Protein AF-A0A954P6T7-F1 (afdb_monomer_lite)

pLDDT: mean 88.83, std 12.41, range [50.5, 97.56]

Secondary structure (DSSP, 8-state):
------------PPPPPPPIIIIIHHHHHTTTHHHHSS-STT-GGG---SSHHHHTSBPTTS-BS-BTTB--

Radius of gyration: 21.58 Å; chains: 1; bounding box: 68×29×41 Å

Sequence (72 aa):
MLTALQVSGSLAAAEPAVSFSREIRPLLAKKCLACHGSDADHREAGLRLDMQAGATAELDSGERATVPGQPE

Foldseek 3Di:
DDDDDDDDDDPPDDDDDDDCQPHVLVVCVVPPCQQQDPDPVSHPQQAHSNDPCRQQDQGPVRDHNDHPPDPD

Structure (mmCIF, N/CA/C/O backbone):
data_AF-A0A954P6T7-F1
#
_entry.id   AF-A0A954P6T7-F1
#
loop_
_atom_site.group_PDB
_atom_site.id
_atom_site.type_symbol
_atom_site.label_atom_id
_atom_site.lab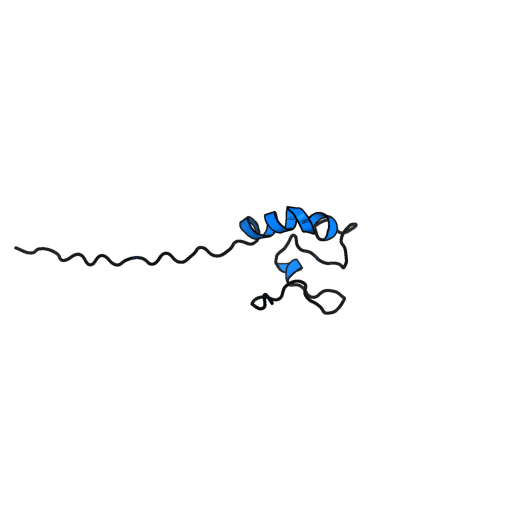el_alt_id
_atom_site.label_comp_id
_atom_site.label_asym_id
_atom_site.label_entity_id
_atom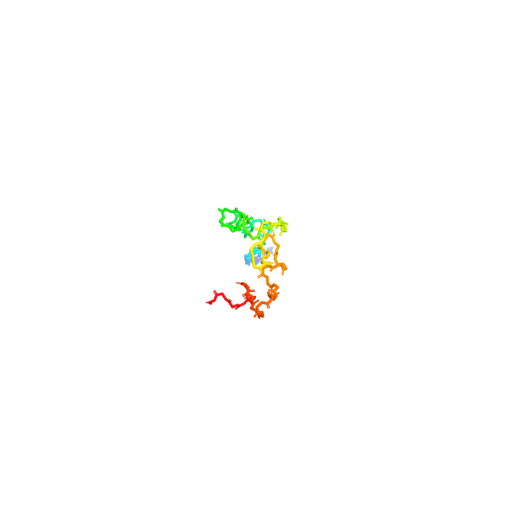_site.label_seq_id
_atom_site.pdbx_PDB_ins_code
_atom_site.Cartn_x
_atom_site.Cartn_y
_atom_site.Cartn_z
_atom_site.occupancy
_atom_site.B_iso_or_equiv
_atom_site.auth_seq_id
_atom_site.auth_comp_id
_atom_site.auth_asym_id
_atom_site.auth_atom_id
_atom_site.pdbx_PDB_model_num
ATOM 1 N N . MET A 1 1 ? -59.231 15.740 28.871 1.00 50.50 1 MET A N 1
ATOM 2 C CA . MET A 1 1 ? -58.135 14.877 29.356 1.00 50.50 1 MET A CA 1
ATOM 3 C C . MET A 1 1 ? -57.716 13.932 28.244 1.00 50.50 1 MET A C 1
ATOM 5 O O . MET A 1 1 ? -58.323 12.885 28.105 1.00 50.50 1 MET A O 1
ATOM 9 N N . LEU A 1 2 ? -56.741 14.319 27.424 1.00 51.00 2 LEU A N 1
ATOM 10 C CA . LEU A 1 2 ? -56.142 13.450 26.406 1.00 51.00 2 LEU A CA 1
ATOM 11 C C . LEU A 1 2 ? -54.634 13.717 26.433 1.00 51.00 2 LEU A C 1
ATOM 13 O O . LEU A 1 2 ? -54.126 14.583 25.730 1.00 51.00 2 LEU A O 1
ATOM 17 N N . THR A 1 3 ? -53.938 13.044 27.346 1.00 59.59 3 THR A N 1
ATOM 18 C CA . THR A 1 3 ? -52.474 13.017 27.394 1.00 59.59 3 THR A CA 1
ATOM 19 C C . THR A 1 3 ? -51.979 12.123 26.265 1.00 59.59 3 THR A C 1
ATOM 21 O O . THR A 1 3 ? -52.200 10.913 26.288 1.00 59.59 3 THR A O 1
ATOM 24 N N . ALA A 1 4 ? -51.344 12.727 25.262 1.00 65.31 4 ALA A N 1
ATOM 25 C CA . ALA A 1 4 ? -50.678 12.012 24.184 1.00 65.31 4 ALA A CA 1
ATOM 26 C C . ALA A 1 4 ? -49.437 11.292 24.736 1.00 65.31 4 ALA A C 1
ATOM 28 O O . ALA A 1 4 ? -48.522 11.923 25.264 1.00 65.31 4 ALA A O 1
ATOM 29 N N . LEU A 1 5 ? -49.430 9.965 24.632 1.00 67.56 5 LEU A N 1
ATOM 30 C CA . LEU A 1 5 ? -48.320 9.101 25.013 1.00 67.56 5 LEU A CA 1
ATOM 31 C C . LEU A 1 5 ? -47.249 9.160 23.912 1.00 67.56 5 LEU A C 1
ATOM 33 O O . LEU A 1 5 ? -47.453 8.622 22.825 1.00 67.56 5 LEU A O 1
ATOM 37 N N . GLN A 1 6 ? -46.128 9.843 24.165 1.00 68.75 6 GLN A N 1
ATOM 38 C CA . GLN A 1 6 ? -44.983 9.846 23.251 1.00 68.75 6 GLN A CA 1
ATOM 39 C C . GLN A 1 6 ? -44.115 8.604 23.478 1.00 68.75 6 GLN A C 1
ATOM 41 O O . GLN A 1 6 ? -43.590 8.387 24.568 1.00 68.75 6 GLN A O 1
ATOM 46 N N . VAL A 1 7 ? -43.956 7.801 22.426 1.00 68.69 7 VAL A N 1
ATOM 47 C CA . VAL A 1 7 ? -42.994 6.698 22.369 1.00 68.69 7 VAL A CA 1
ATOM 48 C C . VAL A 1 7 ? -41.652 7.267 21.914 1.00 68.69 7 VAL A C 1
ATOM 50 O O . VAL A 1 7 ? -41.474 7.596 20.742 1.00 68.69 7 VAL A O 1
ATOM 53 N N . SER A 1 8 ? -40.706 7.386 22.843 1.00 70.69 8 SER A N 1
ATOM 54 C CA . SER A 1 8 ? -39.313 7.715 22.535 1.00 70.69 8 SER A CA 1
ATOM 55 C C . SER A 1 8 ? -38.619 6.487 21.943 1.00 70.69 8 SER A C 1
ATOM 57 O O . SER A 1 8 ? -38.139 5.620 22.669 1.00 70.69 8 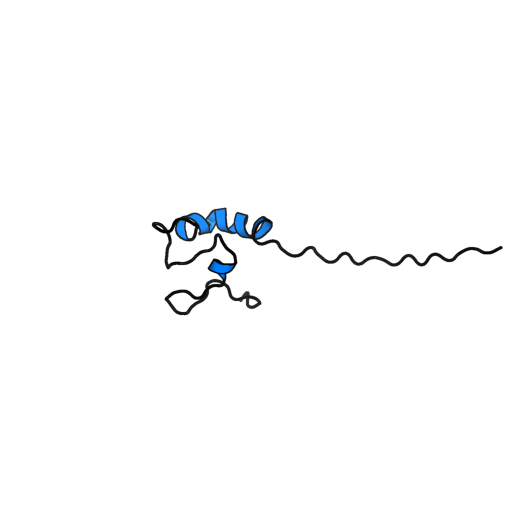SER A O 1
ATOM 59 N N . GLY A 1 9 ? -38.597 6.389 20.614 1.00 66.56 9 GLY A N 1
ATOM 60 C CA . GLY A 1 9 ? -37.779 5.412 19.901 1.00 66.56 9 GLY A CA 1
ATOM 61 C C . GLY A 1 9 ? -36.316 5.853 19.894 1.00 66.56 9 GLY A C 1
ATOM 62 O O . GLY A 1 9 ? -35.997 6.921 19.375 1.00 66.56 9 GLY A O 1
ATOM 63 N N . SER A 1 10 ? -35.430 5.041 20.469 1.00 72.56 10 SER A N 1
ATOM 64 C CA . SER A 1 10 ? -33.985 5.264 20.397 1.00 72.56 10 SER A CA 1
ATOM 65 C C . SER A 1 10 ? -33.504 4.960 18.975 1.00 72.56 10 SER A C 1
ATOM 67 O O . SER A 1 10 ? -33.570 3.809 18.539 1.00 72.56 10 SER A O 1
ATOM 69 N N . LEU A 1 11 ? -33.047 5.974 18.233 1.00 67.00 11 LEU A N 1
ATOM 70 C CA . LEU A 1 11 ? -32.309 5.745 16.991 1.00 67.00 11 LEU A CA 1
ATOM 71 C C . LEU A 1 11 ? -30.957 5.130 17.369 1.00 67.00 11 LEU A C 1
ATOM 73 O O . LEU A 1 11 ? -30.084 5.820 17.892 1.00 67.00 11 LEU A O 1
ATOM 77 N N . ALA A 1 12 ? -30.776 3.838 17.100 1.00 66.38 12 ALA A N 1
ATOM 78 C CA . ALA A 1 12 ? -29.448 3.246 17.086 1.00 66.38 12 ALA A CA 1
ATOM 79 C C . ALA A 1 12 ? -28.644 3.931 15.971 1.00 66.38 12 ALA A C 1
ATOM 81 O O . ALA A 1 12 ? -28.948 3.773 14.788 1.00 66.38 12 ALA A O 1
ATOM 82 N N . ALA A 1 13 ? -27.660 4.744 16.353 1.00 68.06 13 ALA A N 1
ATOM 83 C CA . ALA A 1 13 ? -26.725 5.328 15.407 1.00 68.06 13 ALA A CA 1
ATOM 84 C C . ALA A 1 13 ? -25.909 4.190 14.784 1.00 68.06 13 ALA A C 1
ATOM 86 O O . ALA A 1 13 ? -25.210 3.466 15.491 1.00 68.06 13 ALA A O 1
ATOM 87 N N . ALA A 1 14 ? -26.032 4.006 13.470 1.00 71.25 14 ALA A N 1
ATOM 88 C CA . ALA A 1 14 ? -25.129 3.133 12.739 1.00 71.25 14 ALA A CA 1
ATOM 89 C C . ALA A 1 14 ? -23.713 3.711 12.847 1.00 71.25 14 ALA A C 1
ATOM 91 O O . ALA A 1 14 ? -23.512 4.899 12.576 1.00 71.25 14 ALA A O 1
ATOM 92 N N . GLU A 1 15 ? -22.755 2.878 13.252 1.00 74.75 15 GLU A N 1
ATOM 93 C CA . GLU A 1 15 ? -21.339 3.242 13.237 1.00 74.75 15 GLU A CA 1
ATOM 94 C C . GLU A 1 15 ? -20.969 3.733 11.824 1.00 74.75 15 GLU A C 1
ATOM 96 O O . GLU A 1 15 ? -21.322 3.081 10.831 1.00 74.75 15 GLU A O 1
ATOM 101 N N . PRO A 1 16 ? -20.312 4.898 11.697 1.00 80.00 16 PRO A N 1
ATOM 1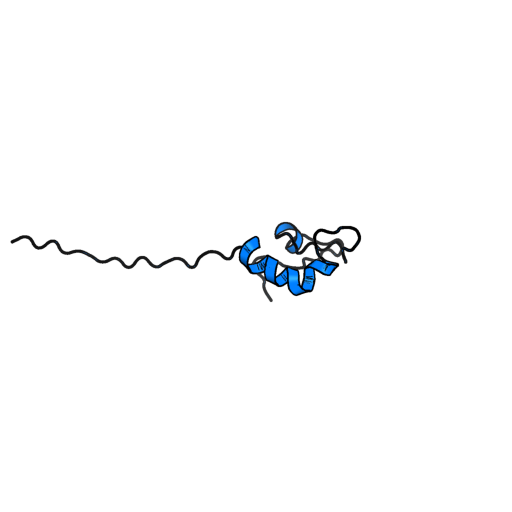02 C CA . PRO A 1 16 ? -19.958 5.439 10.397 1.00 80.00 16 PRO A CA 1
ATOM 103 C C . PRO A 1 16 ? -18.999 4.488 9.676 1.00 80.00 16 PRO A C 1
ATOM 105 O O . PRO A 1 16 ? -18.038 3.987 10.254 1.00 80.00 16 PRO A O 1
ATOM 108 N N . ALA A 1 17 ? -19.254 4.254 8.388 1.00 87.69 17 ALA A N 1
ATOM 109 C CA . ALA A 1 17 ? -18.390 3.412 7.573 1.00 87.69 17 ALA A CA 1
ATOM 110 C C . ALA A 1 17 ? -16.964 3.983 7.512 1.00 87.69 17 ALA A C 1
ATOM 112 O O . ALA A 1 17 ? -16.775 5.179 7.256 1.00 87.69 17 ALA A O 1
ATOM 113 N N . VAL A 1 18 ? -15.974 3.102 7.682 1.00 91.31 18 VAL A N 1
ATOM 114 C CA . VAL A 1 18 ? -14.554 3.452 7.582 1.00 91.31 18 VAL A CA 1
ATOM 115 C C . VAL A 1 18 ? -14.254 3.992 6.186 1.00 91.31 18 VAL A C 1
ATOM 117 O O . VAL A 1 18 ? -14.541 3.362 5.165 1.00 91.31 18 VAL A O 1
ATOM 120 N N . SER A 1 19 ? -13.642 5.170 6.127 1.00 94.06 19 SER A N 1
ATOM 121 C CA . SER A 1 19 ? -13.244 5.818 4.884 1.00 94.06 19 SER A CA 1
ATOM 122 C C . SER A 1 19 ? -11.776 5.556 4.579 1.00 94.06 19 SER A C 1
ATOM 124 O O . SER A 1 19 ? -10.889 6.054 5.274 1.00 94.06 19 SER A O 1
ATOM 126 N N . PHE A 1 20 ? -11.500 4.872 3.465 1.00 94.19 20 PHE A N 1
ATOM 127 C CA . PHE A 1 20 ? -10.127 4.612 3.025 1.00 94.19 20 PHE A CA 1
ATOM 128 C C . PHE A 1 20 ? -9.284 5.894 2.959 1.00 94.19 20 PHE A C 1
ATOM 130 O O . PHE A 1 20 ? -8.201 5.963 3.532 1.00 94.19 20 PHE A O 1
ATOM 137 N N . SER A 1 21 ? -9.798 6.944 2.318 1.00 94.69 21 SER A N 1
ATOM 138 C CA . SER A 1 21 ? -9.046 8.187 2.113 1.00 94.69 21 SER A CA 1
ATOM 139 C C . SER A 1 21 ? -8.780 8.971 3.399 1.00 94.69 21 SER A C 1
ATOM 141 O O . SER A 1 21 ? -7.745 9.632 3.485 1.00 94.69 21 SER A O 1
ATOM 143 N N . ARG A 1 22 ? -9.705 8.936 4.372 1.00 96.00 22 ARG A N 1
ATOM 144 C CA . ARG A 1 22 ? -9.592 9.716 5.618 1.00 96.00 22 ARG A CA 1
ATOM 145 C C . ARG A 1 22 ? -8.875 8.963 6.730 1.00 96.00 22 ARG A C 1
ATOM 147 O O . ARG A 1 22 ? -8.177 9.595 7.511 1.00 96.00 22 ARG A O 1
ATOM 154 N N . GLU A 1 23 ? -9.047 7.649 6.799 1.00 96.06 23 GLU A N 1
ATOM 155 C CA . GLU A 1 23 ? -8.612 6.851 7.949 1.00 96.06 23 GLU A CA 1
ATOM 156 C C . GLU A 1 23 ? -7.458 5.916 7.589 1.00 96.06 23 GLU A C 1
ATOM 158 O O . GLU A 1 23 ? -6.469 5.867 8.312 1.00 96.06 23 GLU A O 1
ATOM 163 N N . ILE A 1 24 ? -7.516 5.238 6.440 1.00 95.25 24 ILE A N 1
ATOM 164 C CA . ILE A 1 24 ? -6.516 4.224 6.062 1.00 95.25 24 ILE A CA 1
ATOM 165 C C . ILE A 1 24 ? -5.305 4.866 5.374 1.00 95.25 24 ILE A C 1
ATOM 167 O O . ILE A 1 24 ? -4.157 4.627 5.753 1.00 95.25 24 ILE A O 1
ATOM 171 N N . ARG A 1 25 ? -5.534 5.736 4.385 1.00 96.19 25 ARG A N 1
ATOM 172 C CA . ARG A 1 25 ? -4.465 6.349 3.584 1.00 96.19 25 ARG A CA 1
ATOM 173 C C . ARG A 1 25 ? -3.435 7.115 4.431 1.00 96.19 25 ARG A C 1
ATOM 175 O O . ARG A 1 25 ? -2.247 6.967 4.148 1.00 96.19 25 ARG A O 1
ATOM 182 N N . PRO A 1 26 ? -3.807 7.877 5.483 1.00 96.44 26 PRO A N 1
ATOM 183 C CA . PRO A 1 26 ? -2.821 8.526 6.352 1.00 96.44 26 PRO A CA 1
ATOM 184 C C . PRO A 1 26 ? -1.954 7.553 7.163 1.00 96.44 26 PRO A C 1
ATOM 186 O O . PRO A 1 26 ? -0.834 7.907 7.529 1.00 96.44 26 PRO A O 1
ATOM 189 N N . LEU A 1 27 ? -2.444 6.343 7.458 1.00 96.50 27 LEU A N 1
ATOM 190 C CA . LEU A 1 27 ? -1.653 5.304 8.125 1.00 96.50 27 LEU A CA 1
ATOM 191 C C . LEU A 1 27 ? -0.598 4.753 7.163 1.00 96.50 27 LEU A C 1
ATOM 193 O O . LEU A 1 27 ? 0.586 4.718 7.499 1.00 96.50 27 LEU A O 1
ATOM 197 N N . LEU A 1 28 ? -1.012 4.431 5.936 1.00 97.19 28 LEU A N 1
ATOM 198 C CA . LEU A 1 28 ? -0.121 3.942 4.881 1.00 97.19 28 LEU A CA 1
ATOM 199 C C . LEU A 1 28 ? 0.912 4.999 4.470 1.00 97.19 28 LEU A C 1
ATOM 201 O O . LEU A 1 28 ? 2.074 4.671 4.237 1.00 97.19 28 LEU A O 1
ATOM 205 N N . ALA A 1 29 ? 0.536 6.281 4.442 1.00 97.00 29 ALA A N 1
ATOM 206 C CA . ALA A 1 29 ? 1.435 7.382 4.089 1.00 97.00 29 ALA A CA 1
ATOM 207 C C . ALA A 1 29 ? 2.678 7.462 4.982 1.00 97.00 29 ALA A C 1
ATOM 209 O O . ALA A 1 29 ? 3.747 7.850 4.522 1.00 97.00 29 ALA A O 1
ATOM 210 N N . LYS A 1 30 ? 2.557 7.063 6.252 1.00 96.19 30 LYS A N 1
ATOM 211 C CA . LYS A 1 30 ? 3.654 7.145 7.223 1.00 96.19 30 LYS A CA 1
ATOM 212 C C . LYS A 1 30 ? 4.708 6.052 7.053 1.00 96.19 30 LYS A C 1
ATOM 214 O O . LYS A 1 30 ? 5.803 6.213 7.586 1.00 96.19 30 LYS A O 1
ATOM 219 N N . LYS A 1 31 ? 4.363 4.921 6.428 1.00 96.00 31 LYS A N 1
ATOM 220 C CA . LYS A 1 31 ? 5.185 3.697 6.471 1.00 96.00 31 LYS A CA 1
ATOM 221 C C . LYS A 1 31 ? 5.353 2.986 5.133 1.00 96.00 31 LYS A C 1
ATOM 223 O O . LYS A 1 31 ? 6.337 2.282 4.969 1.00 96.00 31 LYS A O 1
ATOM 228 N N . CYS A 1 32 ? 4.423 3.161 4.200 1.00 97.00 32 CYS A N 1
ATOM 229 C CA . CYS A 1 32 ? 4.309 2.302 3.023 1.00 97.00 32 CYS A CA 1
ATOM 230 C C . CYS A 1 32 ? 4.395 3.088 1.709 1.00 97.00 32 CYS A C 1
ATOM 232 O O . CYS A 1 32 ? 4.989 2.612 0.748 1.00 97.00 32 CYS A O 1
ATOM 234 N N . LEU A 1 33 ? 3.833 4.304 1.649 1.00 96.81 33 LEU A N 1
ATOM 235 C CA . LEU A 1 33 ? 3.722 5.044 0.379 1.00 96.81 33 LEU A CA 1
ATOM 236 C C . LEU A 1 33 ? 5.051 5.583 -0.163 1.00 96.81 33 LEU A C 1
ATOM 238 O O . LEU A 1 33 ? 5.083 6.013 -1.310 1.00 96.81 33 LEU A O 1
ATOM 242 N N . ALA A 1 34 ? 6.129 5.546 0.624 1.00 96.50 34 ALA A N 1
ATOM 243 C CA . ALA A 1 34 ? 7.461 5.881 0.126 1.00 96.50 34 ALA A CA 1
ATOM 244 C C . ALA A 1 34 ? 7.913 4.917 -0.988 1.00 96.50 34 ALA A C 1
ATOM 246 O O . ALA A 1 34 ? 8.480 5.375 -1.972 1.00 96.50 34 ALA A O 1
ATOM 247 N N . CYS A 1 35 ? 7.599 3.621 -0.858 1.00 97.56 35 CYS A N 1
ATOM 248 C CA . CYS A 1 35 ? 7.970 2.582 -1.830 1.00 97.56 35 CYS A CA 1
ATOM 249 C C . CYS A 1 35 ? 6.770 2.018 -2.612 1.00 97.56 35 CYS A C 1
ATOM 251 O O . CYS A 1 35 ? 6.931 1.490 -3.702 1.00 97.56 35 CYS A O 1
ATOM 253 N N . HIS A 1 36 ? 5.545 2.124 -2.088 1.00 97.25 36 HIS A N 1
ATOM 254 C CA . HIS A 1 36 ? 4.330 1.573 -2.717 1.00 97.25 36 HIS A CA 1
ATOM 255 C C . HIS A 1 36 ? 3.275 2.652 -3.007 1.00 97.25 36 HIS A C 1
ATOM 257 O O . HIS A 1 36 ? 2.065 2.420 -2.912 1.00 97.25 36 HIS A O 1
ATOM 263 N N . GLY A 1 37 ? 3.736 3.876 -3.270 1.00 95.31 37 GLY A N 1
ATOM 264 C CA . GLY A 1 37 ? 2.900 5.044 -3.527 1.00 95.31 37 GLY A CA 1
ATOM 265 C C . GLY A 1 37 ? 2.595 5.282 -5.004 1.00 95.31 37 GLY A C 1
ATOM 266 O O . GLY A 1 37 ? 2.674 4.395 -5.851 1.00 95.31 37 GLY A O 1
ATOM 267 N N . SER A 1 38 ? 2.227 6.524 -5.312 1.00 96.00 38 SER A N 1
ATOM 268 C CA . SER A 1 38 ? 1.824 6.949 -6.656 1.00 96.00 38 SER A CA 1
ATOM 269 C C . SER A 1 38 ? 2.977 7.051 -7.653 1.00 96.00 38 SER A C 1
ATOM 271 O O . SER A 1 38 ? 2.734 7.006 -8.858 1.00 96.00 38 SER A O 1
ATOM 273 N N . ASP A 1 39 ? 4.205 7.213 -7.161 1.00 96.12 39 ASP A N 1
ATOM 274 C CA . ASP A 1 39 ? 5.405 7.229 -7.992 1.00 96.12 39 ASP A CA 1
ATOM 275 C C . ASP A 1 39 ? 5.583 5.852 -8.648 1.00 96.12 39 ASP A C 1
ATOM 277 O O . ASP A 1 39 ? 5.503 4.828 -7.975 1.00 96.12 39 ASP A O 1
ATOM 281 N N . ALA A 1 40 ? 5.714 5.813 -9.973 1.00 94.12 40 ALA A N 1
ATOM 282 C CA . ALA A 1 40 ? 5.897 4.571 -10.716 1.00 94.12 40 ALA A CA 1
ATOM 283 C C . ALA A 1 40 ? 7.353 4.109 -10.734 1.00 94.12 40 ALA A C 1
ATOM 285 O O . ALA A 1 40 ? 7.584 2.905 -10.694 1.00 94.12 40 ALA A O 1
ATOM 286 N N . ASP A 1 41 ? 8.300 5.044 -10.747 1.00 95.44 41 ASP A N 1
ATOM 287 C CA . ASP A 1 41 ? 9.721 4.744 -10.921 1.00 95.44 41 ASP A CA 1
ATOM 288 C C . ASP A 1 41 ? 10.335 4.187 -9.630 1.00 95.44 41 ASP A C 1
ATOM 290 O O . ASP A 1 41 ? 11.242 3.360 -9.670 1.00 95.44 41 ASP A O 1
ATOM 294 N N . HIS A 1 42 ? 9.790 4.587 -8.478 1.00 94.25 42 HIS A N 1
ATOM 295 C CA . HIS A 1 42 ? 10.188 4.092 -7.156 1.00 94.25 42 HIS A CA 1
ATOM 296 C C . HIS A 1 42 ? 9.279 2.977 -6.623 1.00 94.25 42 HIS A C 1
ATOM 298 O O . HIS A 1 42 ? 9.413 2.573 -5.468 1.00 94.25 42 HIS A O 1
ATOM 304 N N . ARG A 1 43 ? 8.326 2.493 -7.431 1.00 95.44 43 ARG A N 1
ATOM 305 C CA . ARG A 1 43 ? 7.327 1.534 -6.961 1.00 95.44 43 ARG A CA 1
ATOM 306 C C . ARG A 1 43 ? 7.874 0.124 -6.888 1.00 95.44 43 ARG A C 1
ATOM 308 O O . ARG A 1 43 ? 8.151 -0.505 -7.907 1.00 95.44 43 ARG A O 1
ATOM 315 N N . GLU A 1 44 ? 7.902 -0.422 -5.688 1.00 95.06 44 GLU A N 1
ATOM 316 C CA . GLU A 1 44 ? 8.338 -1.794 -5.481 1.00 95.06 44 GLU A CA 1
ATOM 317 C C . GLU A 1 44 ? 7.207 -2.792 -5.784 1.00 95.06 44 GLU A C 1
ATOM 319 O O . GLU A 1 44 ? 6.042 -2.573 -5.430 1.00 95.06 44 GLU A O 1
ATOM 324 N N . ALA 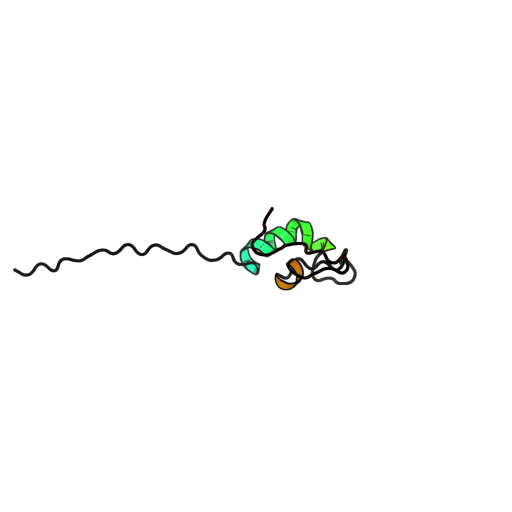A 1 45 ? 7.564 -3.893 -6.458 1.00 93.69 45 ALA A N 1
ATOM 325 C CA . ALA A 1 45 ? 6.690 -5.027 -6.793 1.00 93.69 45 ALA A CA 1
ATOM 326 C C . ALA A 1 45 ? 5.380 -4.667 -7.530 1.00 93.69 45 ALA A C 1
ATOM 328 O O . ALA A 1 45 ? 4.405 -5.412 -7.470 1.00 93.69 45 ALA A O 1
ATOM 329 N N . GLY A 1 46 ? 5.318 -3.496 -8.175 1.00 92.88 46 GLY A N 1
ATOM 330 C CA . GLY A 1 46 ? 4.098 -2.997 -8.820 1.00 92.88 46 GLY A CA 1
ATOM 331 C C . GLY A 1 46 ? 2.964 -2.623 -7.851 1.00 92.88 46 GLY A C 1
ATOM 332 O O . GLY A 1 46 ? 1.934 -2.108 -8.293 1.00 92.88 46 GLY A O 1
ATOM 333 N N . LEU A 1 47 ? 3.156 -2.800 -6.540 1.00 97.00 47 LEU A N 1
ATOM 334 C CA . LEU A 1 47 ? 2.124 -2.664 -5.516 1.00 97.00 47 LEU A CA 1
ATOM 335 C C . LEU A 1 47 ? 1.740 -1.196 -5.277 1.00 97.00 47 LEU A C 1
ATOM 337 O O . LEU A 1 47 ? 2.590 -0.332 -5.059 1.00 97.00 47 LEU A O 1
ATOM 341 N N . ARG A 1 48 ? 0.428 -0.924 -5.286 1.00 96.62 48 ARG A N 1
ATOM 342 C CA . ARG A 1 48 ? -0.161 0.417 -5.148 1.00 96.62 48 ARG A CA 1
ATOM 343 C C . ARG A 1 48 ? -1.042 0.538 -3.914 1.00 96.62 48 ARG A C 1
ATOM 345 O O . ARG A 1 48 ? -2.221 0.212 -3.959 1.00 96.62 48 ARG A O 1
ATOM 352 N N . LEU A 1 49 ? -0.493 1.069 -2.826 1.00 97.31 49 LEU A N 1
ATOM 353 C CA . LEU A 1 49 ? -1.198 1.220 -1.547 1.00 97.31 49 LEU A CA 1
ATOM 354 C C . LEU A 1 49 ? -1.842 2.604 -1.351 1.00 97.31 49 LEU A C 1
ATOM 356 O O . LEU A 1 49 ? -2.624 2.799 -0.423 1.00 97.31 49 LEU A O 1
ATOM 360 N N . ASP A 1 50 ? -1.558 3.580 -2.215 1.00 95.88 50 ASP A N 1
ATOM 361 C CA . ASP A 1 50 ? -2.168 4.920 -2.175 1.00 95.88 50 ASP A CA 1
ATOM 362 C C . ASP A 1 50 ? -3.638 4.931 -2.629 1.00 95.88 50 ASP A C 1
ATOM 364 O O . ASP A 1 50 ? -4.369 5.887 -2.346 1.00 95.88 50 ASP A O 1
ATOM 368 N N . MET A 1 51 ? -4.077 3.866 -3.308 1.00 95.94 51 MET A N 1
ATOM 369 C CA . MET A 1 51 ? -5.430 3.683 -3.830 1.00 95.94 51 MET A CA 1
ATOM 370 C C . MET A 1 51 ? -6.017 2.351 -3.365 1.00 95.94 51 MET A C 1
ATOM 372 O O . MET A 1 51 ? -5.373 1.312 -3.467 1.00 95.94 51 MET A O 1
ATOM 376 N N . GLN A 1 52 ? -7.287 2.358 -2.956 1.00 95.19 52 GLN A N 1
ATOM 377 C CA . GLN A 1 52 ? -7.988 1.144 -2.523 1.00 95.19 52 GLN A CA 1
ATOM 378 C C . GLN A 1 52 ? -8.033 0.061 -3.615 1.00 95.19 52 GLN A C 1
ATOM 380 O O . GLN A 1 52 ? -7.861 -1.122 -3.328 1.00 95.19 52 GLN A O 1
ATOM 385 N N . ALA A 1 53 ? -8.233 0.469 -4.873 1.00 95.75 53 ALA A N 1
ATOM 386 C CA . ALA A 1 53 ? -8.231 -0.451 -6.009 1.00 95.75 53 ALA A CA 1
ATOM 387 C C . ALA A 1 53 ? -6.859 -1.116 -6.199 1.00 95.75 53 ALA A C 1
ATOM 389 O O . ALA A 1 53 ? -6.796 -2.310 -6.457 1.00 95.75 53 ALA A O 1
ATOM 390 N N . GLY A 1 54 ? -5.767 -0.367 -6.012 1.00 96.12 54 GLY A N 1
ATOM 391 C CA . GLY A 1 54 ? -4.409 -0.907 -6.091 1.00 96.12 54 GLY A CA 1
ATOM 392 C C . GLY A 1 54 ? -4.079 -1.856 -4.938 1.00 96.12 54 GLY A C 1
ATOM 393 O O . GLY A 1 54 ? -3.463 -2.890 -5.160 1.00 96.12 54 GLY A O 1
ATOM 394 N N . ALA A 1 55 ? -4.552 -1.555 -3.726 1.00 95.56 55 ALA A N 1
ATOM 395 C CA . ALA A 1 55 ? -4.287 -2.373 -2.543 1.00 95.56 55 ALA A CA 1
ATOM 396 C C . ALA A 1 55 ? -4.950 -3.763 -2.612 1.00 95.56 55 ALA A C 1
ATOM 398 O O . ALA A 1 55 ? -4.498 -4.706 -1.964 1.00 95.56 55 ALA A O 1
ATOM 399 N N . THR A 1 56 ? -6.023 -3.887 -3.395 1.00 96.38 56 THR A N 1
ATOM 400 C CA . THR A 1 56 ? -6.800 -5.128 -3.561 1.00 96.38 56 THR A CA 1
ATOM 401 C C . THR A 1 56 ? -6.604 -5.795 -4.922 1.00 96.38 56 THR A C 1
ATOM 403 O O . THR A 1 56 ? -7.190 -6.854 -5.171 1.00 96.38 56 THR A O 1
ATOM 406 N N . ALA A 1 57 ? -5.803 -5.194 -5.805 1.00 96.50 57 ALA A N 1
ATOM 407 C CA . ALA A 1 57 ? -5.478 -5.749 -7.110 1.00 96.50 57 ALA A CA 1
ATOM 408 C C . ALA A 1 57 ? -4.570 -6.979 -6.982 1.00 96.50 57 ALA A C 1
ATOM 410 O O . ALA A 1 57 ? -3.823 -7.125 -6.015 1.00 96.50 57 ALA A O 1
ATOM 411 N N . GLU A 1 58 ? -4.656 -7.854 -7.979 1.00 96.25 58 GLU A N 1
ATOM 412 C CA . GLU A 1 58 ? -3.699 -8.941 -8.167 1.00 96.25 58 GLU A CA 1
ATOM 413 C C . GLU A 1 58 ? -2.372 -8.366 -8.673 1.00 96.25 58 GLU A C 1
ATOM 415 O O . GLU A 1 58 ? -2.362 -7.484 -9.535 1.00 96.25 58 GLU A O 1
ATOM 420 N N . LEU A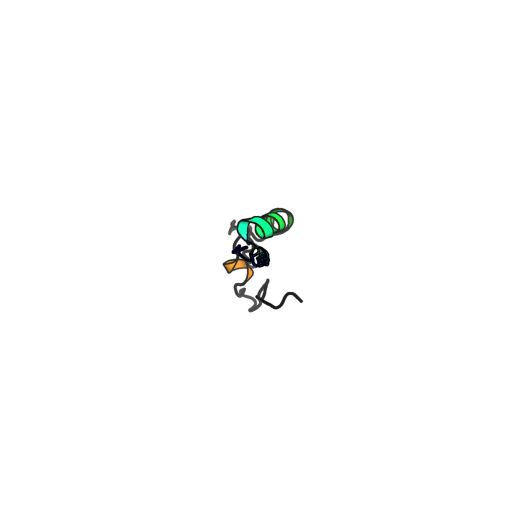 1 59 ? -1.271 -8.828 -8.089 1.00 95.75 59 LEU A N 1
ATOM 421 C CA . LEU A 1 59 ? 0.090 -8.489 -8.487 1.00 95.75 59 LEU A CA 1
ATOM 422 C C . LEU A 1 59 ? 0.582 -9.465 -9.558 1.00 95.75 59 LEU A C 1
ATOM 424 O O . LEU A 1 59 ? 0.013 -10.538 -9.743 1.00 95.75 59 LEU A O 1
ATOM 428 N N . ASP A 1 60 ? 1.704 -9.146 -10.198 1.00 91.94 60 ASP A N 1
ATOM 429 C CA . ASP A 1 60 ? 2.320 -10.028 -11.201 1.00 91.94 60 ASP A CA 1
ATOM 430 C C . ASP A 1 60 ? 2.718 -11.406 -10.629 1.00 91.94 60 ASP A C 1
ATOM 432 O O . ASP A 1 60 ? 2.871 -12.370 -11.378 1.00 91.94 60 ASP A O 1
ATOM 436 N N . SER A 1 61 ? 2.861 -11.524 -9.301 1.00 93.75 61 SER A N 1
ATOM 437 C CA . SER A 1 61 ? 3.077 -12.803 -8.610 1.00 93.75 61 SER A CA 1
ATOM 438 C C . SER A 1 61 ? 1.828 -13.694 -8.541 1.00 93.75 61 SER A C 1
ATOM 440 O O . SER A 1 61 ? 1.938 -14.856 -8.155 1.00 93.75 61 SER A O 1
ATOM 442 N N . GLY A 1 62 ? 0.648 -13.171 -8.888 1.00 94.75 62 GLY A N 1
ATOM 443 C CA . GLY A 1 62 ? -0.652 -13.810 -8.668 1.00 94.75 62 GLY A CA 1
ATOM 444 C C . GLY A 1 62 ? -1.216 -13.608 -7.255 1.00 94.75 62 GLY A C 1
ATOM 445 O O . GLY A 1 62 ? -2.300 -14.101 -6.950 1.00 94.75 62 GLY A O 1
ATOM 446 N N . GLU A 1 63 ? -0.508 -12.889 -6.380 1.00 94.19 63 GLU A N 1
ATOM 447 C CA . GLU A 1 63 ? -0.941 -12.618 -5.005 1.00 94.19 63 GLU A CA 1
ATOM 448 C C . GLU A 1 63 ? -1.658 -11.267 -4.874 1.00 94.19 63 GLU A C 1
ATOM 450 O O . GLU A 1 63 ? -1.601 -10.409 -5.756 1.00 94.19 63 GLU A O 1
ATOM 455 N N . ARG A 1 64 ? -2.327 -11.052 -3.735 1.00 95.50 64 ARG A N 1
ATOM 456 C CA . ARG A 1 64 ? -2.944 -9.771 -3.362 1.00 95.50 64 ARG A CA 1
ATOM 457 C C . ARG A 1 64 ? -2.398 -9.320 -2.020 1.00 95.50 64 ARG A C 1
ATOM 459 O O . ARG A 1 64 ? -2.360 -10.106 -1.082 1.00 95.50 64 ARG A O 1
ATOM 466 N N . ALA A 1 65 ? -2.058 -8.039 -1.907 1.00 94.19 65 ALA A N 1
ATOM 467 C CA . ALA A 1 65 ? -1.604 -7.473 -0.636 1.00 94.19 65 ALA A CA 1
ATOM 468 C C . ALA A 1 65 ? -2.726 -7.398 0.413 1.00 94.19 65 ALA A C 1
ATOM 470 O O . ALA A 1 65 ? -2.469 -7.520 1.606 1.00 94.19 65 ALA A O 1
ATOM 471 N N . THR A 1 66 ? -3.968 -7.191 -0.030 1.00 95.00 66 THR A N 1
ATOM 472 C CA . THR A 1 66 ? -5.143 -7.184 0.847 1.00 95.00 66 THR A CA 1
ATOM 473 C C . THR A 1 66 ? -6.320 -7.865 0.166 1.00 95.00 66 THR A C 1
ATOM 475 O O . THR A 1 66 ? -6.675 -7.519 -0.964 1.00 95.00 66 THR A O 1
ATOM 478 N N . VAL A 1 67 ? -6.968 -8.791 0.873 1.00 95.81 67 VAL A N 1
ATOM 479 C CA . VAL A 1 67 ? -8.165 -9.485 0.393 1.00 95.81 67 VAL A CA 1
ATOM 480 C C . VAL A 1 67 ? -9.386 -8.992 1.179 1.00 95.81 67 VAL A C 1
ATOM 482 O O . VAL A 1 67 ? -9.426 -9.121 2.403 1.00 95.81 67 VAL A O 1
ATOM 485 N N . PRO A 1 68 ? -10.399 -8.396 0.521 1.00 93.69 68 PRO A N 1
ATOM 486 C CA . PRO A 1 68 ? -11.586 -7.912 1.218 1.00 93.69 68 PRO A CA 1
ATOM 487 C C . PRO A 1 68 ? -12.276 -9.017 2.026 1.00 93.69 68 PRO A C 1
ATOM 489 O O . PRO A 1 68 ? -12.612 -10.071 1.490 1.00 93.69 68 PRO A O 1
ATOM 492 N N . GLY A 1 69 ? -12.507 -8.752 3.313 1.00 94.25 69 GLY A N 1
ATOM 493 C CA . GLY A 1 69 ? -13.173 -9.683 4.228 1.00 94.25 69 GLY A CA 1
ATOM 494 C C . GLY A 1 69 ? -12.278 -10.772 4.829 1.00 94.25 69 GLY A C 1
ATOM 495 O O . GLY A 1 69 ? -12.789 -11.544 5.630 1.00 94.25 69 GLY A O 1
ATOM 496 N N . GLN A 1 70 ? -10.986 -10.813 4.485 1.00 95.94 70 GLN A N 1
ATOM 497 C CA . GLN A 1 70 ? -9.999 -11.772 5.005 1.00 95.94 70 GLN A CA 1
ATOM 498 C C . GLN A 1 70 ? -8.796 -11.001 5.582 1.00 95.94 70 GLN A C 1
ATOM 500 O O . GLN A 1 70 ? -7.853 -10.707 4.847 1.00 95.94 70 GLN A O 1
ATOM 505 N N . PRO A 1 71 ? -8.889 -10.526 6.841 1.00 91.44 71 PRO A N 1
ATOM 506 C CA . PRO A 1 71 ? -7.836 -9.742 7.492 1.00 91.44 71 PRO A CA 1
ATOM 507 C C . PRO A 1 71 ? -6.682 -10.566 8.093 1.00 91.44 71 PRO A C 1
ATOM 509 O O . PRO A 1 71 ? -5.665 -9.963 8.440 1.00 91.44 71 PRO A O 1
ATOM 512 N N . GLU A 1 72 ? -6.860 -11.877 8.289 1.00 87.88 72 GLU A N 1
ATOM 513 C CA . GLU A 1 72 ? -5.818 -12.834 8.710 1.00 87.88 72 GLU A CA 1
ATOM 514 C C . GLU A 1 72 ? -4.760 -13.125 7.637 1.00 87.88 72 GLU A C 1
ATOM 516 O O . GLU A 1 72 ? -3.604 -13.382 8.051 1.00 87.88 72 GLU A O 1
#